Protein AF-A0A1J3CVV4-F1 (afdb_monomer_lite)

InterPro domains:
  IPR001828 Receptor, ligand binding region [PF01094] (3-78)
  IPR015683 Ionotropic glutamate receptor [PTHR34836] (1-79)
  IPR028082 Periplasmic binding protein-like I [SSF53822] (2-66)

Secondary structure (DSSP, 8-state):
-HHHHHHHHHHHHHHHH-STT--EES--TTS-TTSGGGSPEESSHHHHHHHHHH-EEEETTEEEEEETTEEPPP-PPP-

Structure (mmCIF, N/CA/C/O backbone):
data_AF-A0A1J3CVV4-F1
#
_entry.id   AF-A0A1J3CVV4-F1
#
loop_
_atom_site.group_PDB
_atom_site.id
_atom_site.type_symbol
_atom_site.label_atom_id
_atom_site.label_alt_id
_atom_site.label_comp_id
_atom_site.label_asym_id
_atom_site.label_entity_id
_atom_site.label_seq_id
_atom_site.pdbx_PDB_ins_code
_atom_site.Cartn_x
_atom_site.Cartn_y
_atom_site.Cartn_z
_atom_site.occupancy
_atom_site.B_iso_or_equiv
_atom_site.auth_seq_id
_atom_site.auth_comp_id
_atom_site.auth_asym_id
_atom_site.auth_atom_id
_atom_site.pdbx_PDB_model_num
ATOM 1 N N . LEU A 1 1 ? -13.149 3.770 7.042 1.00 84.88 1 LEU A N 1
ATOM 2 C CA . LEU A 1 1 ? -12.134 3.506 8.087 1.00 84.88 1 LEU A CA 1
ATOM 3 C C . LEU A 1 1 ? -10.972 2.711 7.498 1.00 84.88 1 LEU A C 1
ATOM 5 O O . LEU A 1 1 ? -9.914 3.292 7.341 1.00 84.88 1 LEU A O 1
ATOM 9 N N . LEU A 1 2 ? -11.191 1.484 7.004 1.00 90.19 2 LEU A N 1
ATOM 10 C CA . LEU A 1 2 ? -10.109 0.662 6.436 1.00 90.19 2 LEU A CA 1
ATOM 11 C C . LEU A 1 2 ? -9.347 1.303 5.258 1.00 90.19 2 LEU A C 1
ATOM 13 O O . LEU A 1 2 ? -8.128 1.235 5.215 1.00 90.19 2 LEU A O 1
ATOM 17 N N . ALA A 1 3 ? -10.042 1.951 4.316 1.00 95.12 3 ALA A N 1
ATOM 18 C CA . ALA A 1 3 ? -9.383 2.620 3.187 1.00 95.12 3 ALA A CA 1
ATOM 19 C C . ALA A 1 3 ? -8.484 3.793 3.625 1.00 95.12 3 ALA A C 1
ATOM 21 O O . ALA A 1 3 ? -7.444 4.021 3.019 1.00 95.12 3 ALA A O 1
ATOM 22 N N . TYR A 1 4 ? -8.871 4.510 4.686 1.00 95.94 4 TYR A N 1
ATOM 23 C CA . TYR A 1 4 ? -8.059 5.587 5.256 1.00 95.94 4 TYR A CA 1
ATOM 24 C C . TYR A 1 4 ? -6.771 5.009 5.845 1.00 95.94 4 TYR A C 1
ATOM 26 O O . TYR A 1 4 ? -5.685 5.421 5.451 1.00 95.94 4 TYR A O 1
ATOM 34 N N . ASP A 1 5 ? -6.897 3.982 6.690 1.00 94.81 5 ASP A N 1
ATOM 35 C CA . ASP A 1 5 ? -5.739 3.329 7.301 1.00 94.81 5 ASP A CA 1
ATOM 36 C C . ASP A 1 5 ? -4.834 2.677 6.241 1.00 94.81 5 ASP A C 1
ATOM 38 O O . ASP A 1 5 ? -3.616 2.750 6.343 1.00 94.81 5 ASP A O 1
ATOM 42 N N . ALA A 1 6 ? -5.397 2.118 5.166 1.00 95.56 6 ALA A N 1
ATOM 43 C CA . ALA A 1 6 ? -4.612 1.577 4.057 1.00 95.56 6 ALA A CA 1
ATOM 44 C C . ALA A 1 6 ? -3.782 2.655 3.334 1.00 95.56 6 ALA A C 1
ATOM 46 O O . ALA A 1 6 ? -2.621 2.414 3.008 1.00 95.56 6 ALA A O 1
ATOM 47 N N . ILE A 1 7 ? -4.343 3.850 3.108 1.00 97.69 7 ILE A N 1
ATOM 48 C CA . ILE A 1 7 ? -3.607 4.975 2.509 1.00 97.69 7 ILE A CA 1
ATOM 49 C C . ILE A 1 7 ? -2.527 5.480 3.472 1.00 97.69 7 ILE A C 1
ATOM 51 O O . ILE A 1 7 ? -1.404 5.730 3.039 1.00 97.69 7 ILE A O 1
ATOM 55 N N . THR A 1 8 ? -2.825 5.581 4.772 1.00 97.75 8 THR A N 1
ATOM 56 C CA . THR A 1 8 ? -1.828 5.926 5.797 1.00 97.75 8 THR A CA 1
ATOM 57 C C . THR A 1 8 ? -0.685 4.912 5.819 1.00 97.75 8 THR A C 1
ATOM 59 O O . THR A 1 8 ? 0.478 5.309 5.808 1.00 97.75 8 THR A O 1
ATOM 62 N N . ALA A 1 9 ? -0.996 3.614 5.769 1.00 97.00 9 ALA A N 1
ATOM 63 C CA . ALA A 1 9 ? 0.006 2.558 5.711 1.00 97.00 9 ALA A CA 1
ATOM 64 C C . ALA A 1 9 ? 0.896 2.684 4.470 1.00 97.00 9 ALA A C 1
ATOM 66 O O . ALA A 1 9 ? 2.115 2.561 4.553 1.00 97.00 9 ALA A O 1
ATOM 67 N N . MET A 1 10 ? 0.284 2.973 3.320 1.00 96.94 10 MET A N 1
ATOM 68 C CA . MET A 1 10 ? 1.002 3.172 2.066 1.00 96.94 10 MET A CA 1
ATOM 69 C C . MET A 1 10 ? 1.928 4.392 2.122 1.00 96.94 10 MET A C 1
ATOM 71 O O . MET A 1 10 ? 3.061 4.308 1.658 1.00 96.94 10 MET A O 1
ATOM 75 N N . ALA A 1 11 ? 1.478 5.501 2.713 1.00 98.06 11 ALA A N 1
ATOM 76 C CA . ALA A 1 11 ? 2.294 6.700 2.878 1.00 98.06 11 ALA A CA 1
ATOM 77 C C . ALA A 1 11 ? 3.525 6.439 3.762 1.00 98.06 11 ALA A C 1
ATOM 79 O O . ALA A 1 11 ? 4.635 6.762 3.349 1.00 98.06 11 ALA A O 1
ATOM 80 N N . LEU A 1 12 ? 3.341 5.782 4.915 1.00 98.00 12 LEU A N 1
ATOM 81 C CA . LEU A 1 12 ? 4.436 5.401 5.818 1.00 98.00 12 LEU A CA 1
ATOM 82 C C . LEU A 1 12 ? 5.452 4.483 5.125 1.00 98.00 12 LEU A C 1
ATOM 84 O O . LEU A 1 12 ? 6.657 4.701 5.210 1.00 98.00 12 LEU A O 1
ATOM 88 N N . ALA A 1 13 ? 4.968 3.485 4.382 1.00 97.31 13 ALA A N 1
ATOM 89 C CA . ALA A 1 13 ? 5.828 2.555 3.657 1.00 97.31 13 ALA A CA 1
ATOM 90 C C . ALA A 1 13 ? 6.668 3.239 2.568 1.00 97.31 13 ALA A C 1
ATOM 92 O O . ALA A 1 13 ? 7.823 2.864 2.363 1.00 97.31 13 ALA A O 1
ATOM 93 N N . ILE A 1 14 ? 6.090 4.214 1.856 1.00 96.94 14 ILE A N 1
ATOM 94 C CA . ILE A 1 14 ? 6.785 4.995 0.821 1.00 96.94 14 ILE A CA 1
ATOM 95 C C . ILE A 1 14 ? 7.804 5.944 1.455 1.00 96.94 14 ILE A C 1
ATOM 97 O O . ILE A 1 14 ? 8.904 6.089 0.925 1.00 96.94 14 ILE A O 1
ATOM 101 N N . GLU A 1 15 ? 7.454 6.577 2.576 1.00 97.00 15 GLU A N 1
ATOM 102 C CA . GLU A 1 15 ? 8.371 7.429 3.335 1.00 97.00 15 GLU A CA 1
ATOM 103 C C . GLU A 1 15 ? 9.612 6.641 3.776 1.00 97.00 15 GLU A C 1
ATOM 105 O O . GLU A 1 15 ? 10.735 7.091 3.551 1.00 97.00 15 GLU A O 1
ATOM 110 N N . GLU A 1 16 ? 9.421 5.430 4.305 1.00 96.69 16 GLU A N 1
ATOM 111 C CA . GLU A 1 16 ? 10.515 4.549 4.726 1.00 96.69 16 GLU A CA 1
ATOM 112 C C . GLU A 1 16 ? 11.320 3.988 3.543 1.00 96.69 16 GLU A C 1
ATOM 114 O O . GLU A 1 16 ? 12.550 3.954 3.584 1.00 96.69 16 GLU A O 1
ATOM 119 N N . ALA A 1 17 ? 10.651 3.567 2.465 1.00 95.12 17 ALA A N 1
ATOM 120 C CA . ALA A 1 17 ? 11.323 3.034 1.278 1.00 95.12 17 ALA A CA 1
ATOM 121 C C . ALA A 1 17 ? 12.096 4.111 0.499 1.00 95.12 17 ALA A C 1
ATOM 123 O O . ALA A 1 17 ? 12.975 3.785 -0.301 1.00 95.12 17 ALA A O 1
ATOM 124 N N . GLY A 1 18 ? 11.760 5.390 0.686 1.00 94.56 18 GLY A N 1
ATOM 125 C CA . GLY A 1 18 ? 12.260 6.479 -0.144 1.00 94.56 18 GLY A CA 1
ATOM 126 C C . GLY A 1 18 ? 11.792 6.366 -1.601 1.00 94.56 18 GLY A C 1
ATOM 127 O O . GLY A 1 18 ? 10.976 5.521 -1.961 1.00 94.56 18 GLY A O 1
ATOM 128 N N . THR A 1 19 ? 12.296 7.241 -2.473 1.00 92.81 19 THR A N 1
ATOM 129 C CA . THR A 1 19 ? 11.847 7.362 -3.883 1.00 92.81 19 THR A CA 1
ATOM 130 C C . THR A 1 19 ? 12.997 7.328 -4.893 1.00 92.81 19 THR A C 1
ATOM 132 O O . THR A 1 19 ? 12.859 7.704 -6.054 1.00 92.81 19 THR A O 1
ATOM 135 N N . ASN A 1 20 ? 14.151 6.837 -4.457 1.00 87.12 20 ASN A N 1
ATOM 136 C CA . ASN A 1 20 ? 15.403 6.786 -5.207 1.00 87.12 20 ASN A CA 1
ATOM 137 C C . ASN A 1 20 ? 15.444 5.722 -6.323 1.00 87.12 20 ASN A C 1
ATOM 139 O O . ASN A 1 20 ? 16.245 5.872 -7.241 1.00 87.12 20 ASN A O 1
ATOM 143 N N . ASN A 1 21 ? 14.602 4.678 -6.289 1.00 86.94 21 ASN A N 1
ATOM 144 C CA . ASN A 1 21 ? 14.614 3.603 -7.296 1.00 86.94 21 ASN A CA 1
ATOM 145 C C . ASN A 1 21 ? 13.248 3.337 -7.955 1.00 86.94 21 ASN A C 1
ATOM 147 O O . ASN A 1 21 ? 12.817 2.192 -8.079 1.00 86.94 21 ASN A O 1
ATOM 151 N N . LEU A 1 22 ? 12.561 4.391 -8.401 1.00 91.31 22 LEU A N 1
ATOM 152 C CA . LEU A 1 2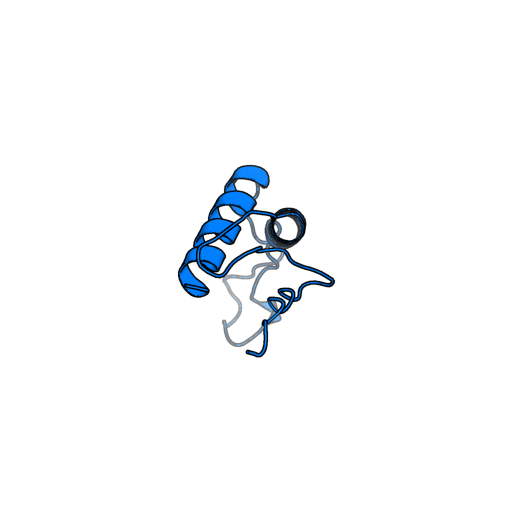2 ? 11.285 4.305 -9.127 1.00 91.31 22 LEU A CA 1
ATOM 153 C C . LEU A 1 22 ? 11.482 3.918 -10.608 1.00 91.31 22 LEU A C 1
ATOM 155 O O . LEU A 1 22 ? 11.020 4.608 -11.514 1.00 91.31 22 LEU A O 1
ATOM 159 N N . THR A 1 23 ? 12.203 2.824 -10.860 1.00 91.38 23 THR A N 1
ATOM 160 C CA . THR A 1 23 ? 12.532 2.347 -12.211 1.00 91.38 23 THR A CA 1
A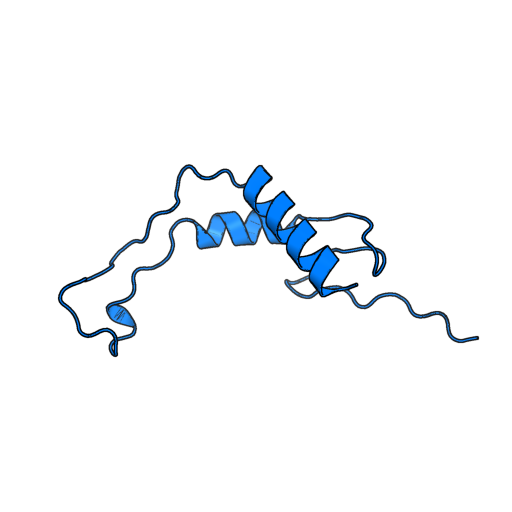TOM 161 C C . THR A 1 23 ? 11.943 0.967 -12.495 1.00 91.38 23 THR A C 1
ATOM 163 O O . THR A 1 23 ? 11.529 0.233 -11.591 1.00 91.38 23 THR A O 1
ATOM 166 N N . PHE A 1 24 ? 11.901 0.608 -13.778 1.00 90.81 24 PHE A N 1
ATOM 167 C CA . PHE A 1 24 ? 11.450 -0.694 -14.260 1.00 90.81 24 PHE A CA 1
ATOM 168 C C . PHE A 1 24 ? 12.571 -1.358 -15.065 1.00 90.81 24 PHE A C 1
ATOM 170 O O . PHE A 1 24 ? 13.261 -0.690 -15.834 1.00 90.81 24 PHE A O 1
ATOM 177 N N . SER A 1 25 ? 12.781 -2.662 -14.887 1.00 90.62 25 SER A N 1
ATOM 178 C CA . SER A 1 25 ? 13.712 -3.462 -15.693 1.00 90.62 25 SER A CA 1
ATOM 179 C C . SER A 1 25 ? 12.984 -4.152 -16.845 1.00 90.62 25 SER A C 1
ATOM 181 O O . SER A 1 25 ? 11.820 -4.508 -16.707 1.00 90.62 25 SER A O 1
ATOM 183 N N . ASN A 1 26 ? 13.672 -4.377 -17.970 1.00 85.56 26 ASN A N 1
ATOM 184 C CA . ASN A 1 26 ? 13.176 -5.163 -19.114 1.00 85.56 26 ASN A CA 1
ATOM 185 C C . ASN A 1 26 ? 11.887 -4.643 -19.782 1.00 85.56 26 ASN A C 1
ATOM 187 O O . ASN A 1 26 ? 11.196 -5.409 -20.443 1.00 85.56 26 ASN A O 1
ATOM 191 N N . ALA A 1 27 ? 11.560 -3.356 -19.636 1.00 84.44 27 ALA A N 1
ATOM 192 C CA . ALA A 1 27 ? 10.449 -2.759 -20.371 1.00 84.44 27 ALA A CA 1
ATOM 193 C C . ALA A 1 27 ? 10.821 -2.604 -21.855 1.00 84.44 27 ALA A C 1
ATOM 195 O O . ALA A 1 27 ? 11.843 -1.987 -22.169 1.00 84.44 27 ALA A O 1
ATOM 196 N N . ASP A 1 28 ? 9.983 -3.118 -22.757 1.00 84.31 28 ASP A N 1
ATOM 197 C CA . ASP A 1 28 ? 10.145 -2.928 -24.200 1.00 84.31 28 ASP A CA 1
ATOM 198 C C . ASP A 1 28 ? 9.004 -2.056 -24.747 1.00 84.31 28 ASP A C 1
ATOM 200 O O . ASP A 1 28 ? 7.912 -2.559 -25.021 1.00 84.31 28 ASP A O 1
ATOM 204 N N . PRO A 1 29 ? 9.238 -0.747 -24.952 1.00 78.75 29 PRO A N 1
ATOM 205 C CA . PRO A 1 29 ? 8.215 0.165 -25.454 1.00 78.75 29 PRO A CA 1
ATOM 206 C C . PRO A 1 29 ? 7.834 -0.096 -26.919 1.00 78.75 29 PRO A C 1
ATOM 208 O O . PRO A 1 29 ? 6.906 0.533 -27.422 1.00 78.75 29 PRO A O 1
ATOM 211 N N . ARG A 1 30 ? 8.555 -0.974 -27.632 1.00 81.88 30 ARG A N 1
ATOM 212 C CA . ARG A 1 30 ? 8.261 -1.340 -29.024 1.00 81.88 30 ARG A CA 1
ATOM 213 C C . ARG A 1 30 ? 7.367 -2.571 -29.136 1.00 81.88 30 ARG A C 1
ATOM 215 O O . ARG A 1 30 ? 6.849 -2.827 -30.222 1.00 81.88 30 ARG A O 1
ATOM 222 N N . ARG A 1 31 ? 7.201 -3.338 -28.056 1.00 79.88 31 ARG A N 1
ATOM 223 C CA . ARG A 1 31 ? 6.306 -4.498 -28.015 1.00 79.88 31 ARG A CA 1
ATOM 224 C C . ARG A 1 31 ? 4.870 -4.062 -27.740 1.00 79.88 31 ARG A C 1
ATOM 226 O O . ARG A 1 31 ? 4.616 -3.060 -27.075 1.00 79.88 31 ARG A O 1
ATOM 233 N N . ASN A 1 32 ? 3.920 -4.827 -28.272 1.00 76.50 32 ASN A N 1
ATOM 234 C CA . ASN A 1 32 ? 2.505 -4.577 -28.028 1.00 76.50 32 ASN A CA 1
ATOM 235 C C . ASN A 1 32 ? 2.183 -4.767 -26.543 1.00 76.50 32 ASN A C 1
ATOM 237 O O . ASN A 1 32 ? 2.575 -5.755 -25.934 1.00 76.50 32 ASN A O 1
ATOM 241 N N . VAL 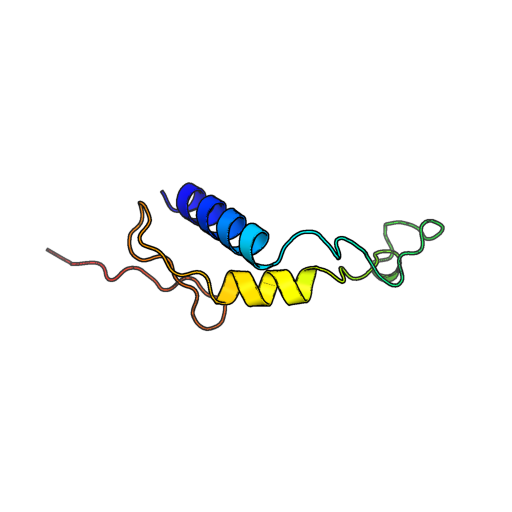A 1 33 ? 1.386 -3.853 -25.992 1.00 74.25 33 VAL A N 1
ATOM 242 C CA . VAL A 1 33 ? 0.981 -3.824 -24.574 1.00 74.25 33 VAL A CA 1
ATOM 243 C C . VAL A 1 33 ? 0.157 -5.060 -24.161 1.00 74.25 33 VAL A C 1
ATOM 245 O O . VAL A 1 33 ? -0.008 -5.335 -22.978 1.00 74.25 33 VAL A O 1
ATOM 248 N N . SER A 1 34 ? -0.357 -5.831 -25.126 1.00 81.69 34 SER A N 1
ATOM 249 C CA . SER A 1 34 ? -1.017 -7.118 -24.875 1.00 81.69 34 SER A CA 1
ATOM 250 C C . SER A 1 34 ? -0.052 -8.232 -24.456 1.00 81.69 34 SER A C 1
ATOM 252 O O . SER A 1 34 ? -0.502 -9.206 -23.857 1.00 81.69 34 SER A O 1
ATOM 254 N N . ASP A 1 35 ? 1.245 -8.107 -24.756 1.00 81.50 35 ASP A N 1
ATOM 255 C CA . ASP A 1 35 ? 2.258 -9.041 -24.268 1.00 81.50 35 ASP A CA 1
ATOM 256 C C . ASP A 1 35 ? 2.666 -8.647 -22.853 1.00 81.50 35 ASP A C 1
ATOM 258 O O . ASP A 1 35 ? 3.273 -7.600 -22.636 1.00 81.50 35 ASP A O 1
ATOM 262 N N . LEU A 1 36 ? 2.379 -9.515 -21.879 1.00 79.06 36 LEU A N 1
ATOM 263 C CA . LEU A 1 36 ? 2.748 -9.272 -20.483 1.00 79.06 36 LEU A CA 1
ATOM 264 C C . LEU A 1 36 ? 4.267 -9.070 -20.321 1.00 79.06 36 LEU A C 1
ATOM 266 O O . LEU A 1 36 ? 4.707 -8.301 -19.474 1.00 79.06 36 LEU A O 1
ATOM 270 N N . GLU A 1 37 ? 5.061 -9.717 -21.176 1.00 78.69 37 GLU A N 1
ATOM 271 C CA . GLU A 1 37 ? 6.519 -9.565 -21.228 1.00 78.69 37 GLU A CA 1
ATOM 272 C C . GLU A 1 37 ? 6.987 -8.188 -21.720 1.00 78.69 37 GLU A C 1
ATOM 274 O O . GLU A 1 37 ? 8.154 -7.850 -21.546 1.00 78.69 37 GLU A O 1
ATOM 279 N N . ALA A 1 38 ? 6.119 -7.392 -22.353 1.00 82.19 38 ALA A N 1
ATOM 280 C CA . ALA A 1 38 ? 6.434 -6.012 -22.715 1.00 82.19 38 ALA A CA 1
ATOM 281 C C . ALA A 1 38 ? 6.481 -5.099 -21.478 1.00 82.19 38 ALA A C 1
ATOM 283 O O . ALA A 1 38 ? 7.157 -4.065 -21.490 1.00 82.19 38 ALA A O 1
ATOM 284 N N . PHE A 1 39 ? 5.781 -5.479 -20.400 1.00 83.75 39 PHE A N 1
ATOM 285 C CA . PHE A 1 39 ? 5.823 -4.748 -19.143 1.00 83.75 39 PHE A CA 1
ATOM 286 C C . PHE A 1 39 ? 7.116 -5.053 -18.396 1.00 83.75 39 PHE A C 1
ATOM 288 O O . PHE A 1 39 ? 7.444 -6.200 -18.096 1.00 83.75 39 PHE A O 1
ATOM 295 N N . GLY A 1 40 ? 7.834 -3.991 -18.045 1.00 86.75 40 GLY A N 1
ATOM 296 C CA . GLY A 1 40 ? 8.994 -4.123 -17.185 1.00 86.75 40 GLY A CA 1
ATOM 297 C C . GLY A 1 40 ? 8.618 -4.517 -15.756 1.00 86.75 40 GLY A C 1
ATOM 298 O O . GLY A 1 40 ? 7.524 -4.224 -15.270 1.00 86.75 40 GLY A O 1
ATOM 299 N N . LEU A 1 41 ? 9.556 -5.137 -15.046 1.00 90.56 41 LEU A N 1
ATOM 300 C CA . LEU A 1 41 ? 9.407 -5.439 -13.625 1.00 90.56 41 LEU A CA 1
ATOM 301 C C . LEU A 1 41 ? 9.800 -4.213 -12.804 1.00 90.56 41 LEU A C 1
ATOM 303 O O . LEU A 1 41 ? 10.874 -3.644 -13.000 1.00 90.56 41 LEU A O 1
ATOM 307 N N . SER A 1 42 ? 8.942 -3.802 -11.871 1.00 91.62 42 SER A N 1
ATOM 308 C CA . SER A 1 42 ? 9.265 -2.696 -10.967 1.00 91.62 42 SER A CA 1
ATOM 309 C C . SER A 1 42 ? 10.453 -3.073 -10.087 1.00 91.62 42 SER A C 1
ATOM 311 O O . SER A 1 42 ? 10.381 -4.034 -9.320 1.00 91.62 42 SER A O 1
ATOM 313 N N . GLN A 1 43 ? 11.527 -2.289 -10.157 1.00 93.31 43 GLN A N 1
ATOM 314 C CA . GLN A 1 43 ? 12.669 -2.446 -9.254 1.00 93.31 43 GLN A CA 1
ATOM 315 C C . GLN A 1 43 ? 12.361 -1.905 -7.852 1.00 93.31 43 GLN A C 1
ATOM 317 O O . GLN A 1 43 ? 12.961 -2.337 -6.872 1.00 93.31 43 GLN A O 1
ATOM 322 N N . TYR A 1 44 ? 11.387 -0.998 -7.753 1.00 95.25 44 TYR A N 1
ATOM 323 C CA . TYR A 1 44 ? 10.893 -0.459 -6.490 1.00 95.25 44 TYR A CA 1
ATOM 324 C C . TYR A 1 44 ? 10.005 -1.449 -5.729 1.00 95.25 44 TYR A C 1
ATOM 326 O O . TYR A 1 44 ? 10.032 -1.495 -4.501 1.00 95.25 44 TYR A O 1
ATOM 334 N N . GLY A 1 45 ? 9.226 -2.256 -6.460 1.00 93.75 45 GLY A N 1
ATOM 335 C CA . GLY A 1 45 ? 8.210 -3.155 -5.909 1.00 93.75 45 GLY A CA 1
ATOM 336 C C . GLY A 1 45 ? 8.685 -4.026 -4.736 1.00 93.75 45 GLY A C 1
ATOM 337 O O . GLY A 1 45 ? 8.005 -4.039 -3.712 1.00 93.75 45 GLY A O 1
ATOM 338 N N . PRO A 1 46 ? 9.839 -4.720 -4.824 1.00 94.06 46 PRO A N 1
ATOM 339 C CA . PRO A 1 46 ? 10.362 -5.518 -3.714 1.00 94.06 46 PRO A CA 1
ATOM 340 C C . PRO A 1 46 ? 10.651 -4.705 -2.446 1.00 94.06 46 PRO A C 1
ATOM 342 O O . PRO A 1 46 ? 10.318 -5.155 -1.352 1.00 94.06 46 PRO A O 1
ATOM 345 N N . MET A 1 47 ? 11.224 -3.506 -2.590 1.00 95.00 47 MET A N 1
ATOM 346 C CA . MET A 1 47 ? 11.537 -2.627 -1.461 1.00 95.00 47 MET A CA 1
ATOM 347 C C . MET A 1 47 ? 10.259 -2.066 -0.830 1.00 95.00 47 MET A C 1
ATOM 349 O O . MET A 1 47 ? 10.097 -2.146 0.384 1.00 95.00 47 MET A O 1
ATOM 353 N N . LEU A 1 48 ? 9.305 -1.609 -1.649 1.00 95.12 48 LEU A N 1
ATOM 354 C CA . LEU A 1 48 ? 7.995 -1.156 -1.172 1.00 95.12 48 LEU A CA 1
ATOM 355 C C . LEU A 1 48 ? 7.224 -2.275 -0.459 1.00 95.12 48 LEU A C 1
ATOM 357 O O . LEU A 1 48 ? 6.588 -2.039 0.563 1.00 95.12 48 LEU A O 1
ATOM 361 N N . LEU A 1 49 ? 7.271 -3.506 -0.978 1.00 94.69 49 LEU A N 1
ATOM 362 C CA . LEU A 1 49 ? 6.632 -4.654 -0.333 1.00 94.69 49 LEU A CA 1
ATOM 363 C C . LEU A 1 49 ? 7.260 -4.943 1.036 1.00 94.69 49 LEU A C 1
ATOM 365 O O . LEU A 1 49 ? 6.542 -5.291 1.976 1.00 94.69 49 LEU A O 1
ATOM 369 N N . GLN A 1 50 ? 8.584 -4.820 1.143 1.00 95.06 50 GLN A N 1
ATOM 370 C CA . GLN A 1 50 ? 9.310 -5.025 2.390 1.00 95.06 50 GLN A CA 1
ATOM 371 C C . GLN A 1 50 ? 8.916 -3.984 3.443 1.00 95.06 50 GLN A C 1
ATOM 373 O O . GLN A 1 50 ? 8.539 -4.381 4.545 1.00 95.06 50 GLN A O 1
ATOM 378 N N . THR A 1 51 ? 8.944 -2.691 3.106 1.00 96.38 51 THR A N 1
ATOM 379 C CA . THR A 1 51 ? 8.587 -1.623 4.055 1.00 96.38 51 THR A CA 1
ATOM 380 C C . THR A 1 51 ? 7.110 -1.675 4.423 1.00 96.38 51 THR A C 1
ATOM 382 O O . THR A 1 51 ? 6.769 -1.662 5.601 1.00 96.38 51 THR A O 1
ATOM 385 N N . LEU A 1 52 ? 6.219 -1.885 3.448 1.00 96.00 52 LEU A N 1
ATOM 386 C CA . LEU A 1 52 ? 4.783 -2.010 3.708 1.00 96.00 52 LEU A CA 1
ATOM 387 C C . LEU A 1 52 ? 4.454 -3.183 4.639 1.00 96.00 52 LEU A C 1
ATOM 389 O O . LEU A 1 52 ? 3.564 -3.069 5.477 1.00 96.00 52 LEU A O 1
ATOM 393 N N . SER A 1 53 ? 5.183 -4.297 4.531 1.00 95.06 53 SER A N 1
ATOM 394 C CA . SER A 1 53 ? 5.005 -5.449 5.427 1.00 95.06 53 SER A CA 1
ATOM 395 C C . SER A 1 53 ? 5.423 -5.155 6.873 1.00 95.06 53 SER A C 1
ATOM 397 O O . SER A 1 53 ? 4.958 -5.846 7.777 1.00 95.06 53 SER A O 1
ATOM 399 N N . GLY A 1 54 ? 6.294 -4.164 7.087 1.00 94.88 54 GLY A N 1
ATOM 400 C CA . GLY A 1 54 ? 6.751 -3.716 8.404 1.00 94.88 54 GLY A CA 1
ATOM 401 C C . GLY A 1 54 ? 5.880 -2.633 9.041 1.00 94.88 54 GLY A C 1
ATOM 402 O O . GLY A 1 54 ? 6.050 -2.346 10.225 1.00 94.88 54 GLY A O 1
ATOM 403 N N . VAL A 1 55 ? 4.931 -2.051 8.298 1.00 96.12 55 VAL A N 1
ATOM 404 C CA . VAL A 1 55 ? 4.068 -0.984 8.814 1.00 96.12 55 VAL A CA 1
ATOM 405 C C . VAL A 1 55 ? 3.198 -1.491 9.961 1.00 96.12 55 VAL A C 1
ATOM 407 O O . VAL A 1 55 ? 2.431 -2.450 9.824 1.00 96.12 55 VAL A O 1
ATOM 410 N N . HIS A 1 56 ? 3.273 -0.775 11.081 1.00 94.88 56 HIS A N 1
ATOM 411 C CA . HIS A 1 56 ? 2.436 -0.989 12.252 1.00 94.88 56 HIS A CA 1
ATOM 412 C C . HIS A 1 56 ? 2.054 0.350 12.880 1.00 94.88 56 HIS A C 1
ATOM 414 O O . HIS A 1 56 ? 2.919 1.145 13.242 1.00 94.88 56 HIS A O 1
ATOM 420 N N . PHE A 1 57 ? 0.754 0.607 13.010 1.00 95.19 57 PHE A N 1
ATOM 421 C CA . PHE A 1 57 ? 0.236 1.780 13.711 1.00 95.19 57 PHE A CA 1
ATOM 422 C C . PHE A 1 57 ? -1.204 1.549 14.183 1.00 95.19 57 PHE A C 1
ATOM 424 O O . PHE A 1 57 ? -1.899 0.646 13.717 1.00 95.19 57 PHE A O 1
ATOM 431 N N . ARG A 1 58 ? -1.682 2.406 15.091 1.00 94.38 58 ARG A N 1
ATOM 432 C CA . ARG A 1 58 ? -3.092 2.441 15.493 1.00 94.38 58 ARG A CA 1
ATOM 433 C C . ARG A 1 58 ? -3.863 3.414 14.601 1.00 94.38 58 ARG A C 1
ATOM 435 O O . ARG A 1 58 ? -3.687 4.624 14.716 1.00 94.38 58 ARG A O 1
ATOM 442 N N . GLY A 1 59 ? -4.693 2.867 13.720 1.00 92.62 59 GLY A N 1
ATOM 443 C CA . GLY A 1 59 ? -5.569 3.594 12.807 1.00 92.62 59 GLY A CA 1
ATOM 444 C C . GLY A 1 59 ? -7.005 3.728 13.316 1.00 92.62 59 GLY A C 1
ATOM 445 O O . GLY A 1 59 ? -7.332 3.374 14.452 1.00 92.62 59 GLY A O 1
ATOM 446 N N . LEU A 1 60 ? -7.887 4.228 12.452 1.00 93.25 60 LEU A N 1
ATOM 447 C CA . LEU A 1 60 ? -9.306 4.430 12.755 1.00 93.25 60 LEU A CA 1
ATOM 448 C C . LEU A 1 60 ? -10.089 3.112 12.851 1.00 93.25 60 LEU A C 1
ATOM 450 O O . LEU A 1 60 ? -11.111 3.054 13.531 1.00 93.25 60 LEU A O 1
ATOM 454 N N . ALA A 1 61 ? -9.638 2.066 12.159 1.00 89.00 61 ALA A N 1
ATOM 455 C CA . ALA A 1 61 ? -10.189 0.715 12.224 1.00 89.00 61 ALA A CA 1
ATOM 456 C C . ALA A 1 61 ? -9.507 -0.163 13.292 1.00 89.00 61 ALA A C 1
ATOM 458 O O . ALA A 1 61 ? -9.784 -1.359 13.361 1.00 89.00 61 ALA A O 1
ATOM 459 N N . GLY A 1 62 ? -8.633 0.411 14.127 1.00 90.00 62 GLY A N 1
ATOM 460 C CA . GLY A 1 62 ? -7.922 -0.298 15.188 1.00 90.00 62 GLY A CA 1
ATOM 461 C C . GLY A 1 62 ? -6.440 -0.500 14.885 1.00 90.00 62 GLY A C 1
ATOM 462 O O . GLY A 1 62 ? -5.786 0.364 14.308 1.00 90.00 62 GLY A O 1
ATOM 463 N N . ASP A 1 63 ? -5.881 -1.618 15.346 1.00 91.75 63 ASP A N 1
ATOM 464 C CA . ASP A 1 63 ? -4.464 -1.934 15.149 1.00 91.75 63 ASP A CA 1
ATOM 465 C C . ASP A 1 63 ? -4.213 -2.398 13.709 1.00 91.75 63 ASP A C 1
ATOM 467 O O . ASP A 1 63 ? -4.696 -3.454 13.295 1.00 91.75 63 ASP A O 1
ATOM 471 N N . PHE A 1 64 ? -3.482 -1.600 12.932 1.00 92.44 64 PHE A N 1
ATOM 472 C CA . PHE A 1 64 ? -3.192 -1.887 11.534 1.00 92.44 64 PHE A CA 1
ATOM 473 C C . PHE A 1 64 ? -1.805 -2.512 11.423 1.00 92.44 64 PHE A C 1
ATOM 475 O O . PHE A 1 64 ? -0.792 -1.850 11.648 1.00 92.44 64 PHE A O 1
ATOM 482 N N . ARG A 1 65 ? -1.761 -3.799 11.073 1.00 93.25 65 ARG A N 1
ATOM 483 C CA . ARG A 1 65 ? -0.521 -4.548 10.854 1.00 93.25 65 ARG A CA 1
ATOM 484 C C . ARG A 1 65 ? -0.735 -5.685 9.867 1.00 93.25 65 ARG A C 1
ATOM 486 O O . ARG A 1 65 ? -1.778 -6.347 9.882 1.00 93.25 65 ARG A O 1
ATOM 493 N N . PHE A 1 66 ? 0.278 -5.954 9.054 1.00 91.31 66 PHE A N 1
ATOM 494 C CA . PHE A 1 66 ? 0.292 -7.126 8.187 1.00 91.31 66 PHE A CA 1
ATOM 495 C C . PHE A 1 66 ? 0.941 -8.319 8.891 1.00 91.31 66 PHE A C 1
ATOM 497 O O . PHE A 1 66 ? 1.963 -8.201 9.559 1.00 91.31 66 PHE A O 1
ATOM 504 N N . PHE A 1 67 ? 0.364 -9.502 8.705 1.00 87.31 67 PHE A N 1
ATOM 505 C CA . PHE A 1 67 ? 0.968 -10.778 9.068 1.00 87.31 67 PHE A CA 1
ATOM 506 C C . PHE A 1 67 ? 0.816 -11.729 7.892 1.00 87.31 67 PHE A C 1
ATOM 508 O O . PHE A 1 67 ? -0.283 -11.900 7.373 1.00 87.31 67 PHE A O 1
ATOM 515 N N . ASN A 1 68 ? 1.923 -12.299 7.412 1.00 87.56 68 ASN A N 1
ATOM 516 C CA . ASN A 1 68 ? 1.937 -13.101 6.183 1.00 87.56 68 ASN A CA 1
ATOM 517 C C . ASN A 1 68 ? 1.249 -12.396 4.994 1.00 87.56 68 ASN A C 1
ATOM 519 O O . ASN A 1 68 ? 0.536 -13.027 4.217 1.00 87.56 68 ASN A O 1
ATOM 523 N N . ARG A 1 69 ? 1.468 -11.077 4.852 1.00 85.56 69 ARG A N 1
ATOM 524 C CA . ARG A 1 69 ? 0.880 -10.208 3.806 1.00 85.56 69 ARG A CA 1
ATOM 525 C C . ARG A 1 69 ? -0.643 -10.066 3.860 1.00 85.56 69 ARG A C 1
ATOM 527 O O . ARG A 1 69 ? -1.250 -9.576 2.912 1.00 85.56 69 ARG A O 1
ATOM 534 N N . GLN A 1 70 ? -1.263 -10.472 4.958 1.00 88.19 70 GLN A N 1
ATOM 535 C CA . GLN A 1 70 ? -2.685 -10.294 5.201 1.00 88.19 70 GLN A CA 1
ATOM 536 C C . GLN A 1 70 ? -2.867 -9.318 6.352 1.00 88.19 70 GLN A C 1
ATOM 538 O O . GLN A 1 70 ? -2.105 -9.336 7.321 1.00 88.19 70 GLN A O 1
ATOM 543 N N . LEU A 1 71 ? -3.865 -8.447 6.239 1.00 85.62 71 LEU A N 1
ATOM 544 C CA . LEU A 1 71 ? -4.269 -7.627 7.369 1.00 85.62 71 LEU A CA 1
ATOM 545 C C . LEU A 1 71 ? -4.814 -8.560 8.448 1.00 85.62 71 LEU A C 1
AT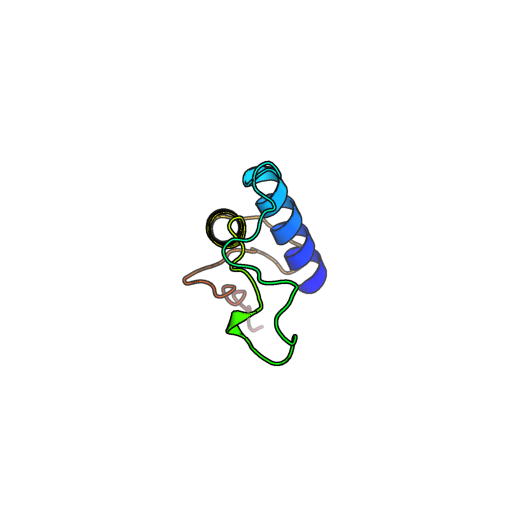OM 547 O O . LEU A 1 71 ? -5.672 -9.398 8.158 1.00 85.62 71 LEU A O 1
ATOM 551 N N . GLN A 1 72 ? -4.319 -8.437 9.677 1.00 79.69 72 GLN A N 1
ATOM 552 C CA . GLN A 1 72 ? -4.906 -9.220 10.755 1.00 79.69 72 GLN A CA 1
ATOM 553 C C . GLN A 1 72 ? -6.350 -8.764 11.007 1.00 79.69 72 GLN A C 1
ATOM 555 O O . GLN A 1 72 ? -6.599 -7.558 11.077 1.00 79.69 72 GLN A O 1
ATOM 560 N N . PRO A 1 73 ? -7.308 -9.697 11.145 1.00 68.62 73 PRO A N 1
ATOM 561 C CA . PRO A 1 73 ? -8.664 -9.337 11.528 1.00 68.62 73 PRO A CA 1
ATOM 562 C C . PRO A 1 73 ? -8.63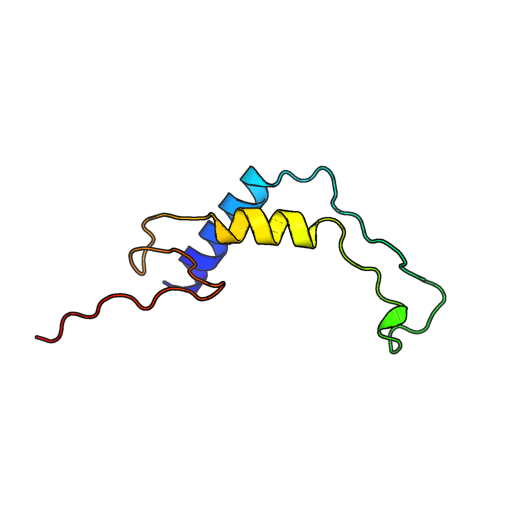6 -8.654 12.898 1.00 68.62 73 PRO A C 1
ATOM 564 O O . PRO A 1 73 ? -7.920 -9.099 13.799 1.00 68.62 73 PRO A O 1
ATOM 567 N N . SER A 1 74 ? -9.412 -7.580 13.068 1.00 68.12 74 SER A N 1
ATOM 568 C CA . SER A 1 74 ? -9.568 -6.985 14.395 1.00 68.12 74 SER A CA 1
ATOM 569 C C . SER A 1 74 ? -10.230 -8.001 15.320 1.00 68.12 74 SER A C 1
ATOM 571 O O . SER A 1 74 ? -11.161 -8.699 14.914 1.00 68.12 74 SER A O 1
ATOM 573 N N . VAL A 1 75 ? -9.778 -8.074 16.569 1.00 68.06 75 VAL A N 1
ATOM 574 C CA . VAL A 1 75 ? -10.473 -8.855 17.595 1.00 68.06 75 VAL A CA 1
ATOM 575 C C . VAL A 1 75 ? -11.826 -8.183 17.830 1.00 68.06 75 VAL A C 1
ATOM 577 O O . VAL A 1 75 ? -11.876 -7.056 18.314 1.00 68.06 75 VAL A O 1
ATOM 580 N N . PHE A 1 76 ? -12.911 -8.839 17.426 1.00 68.44 76 PHE A N 1
ATOM 581 C CA . PHE A 1 76 ? -14.266 -8.367 17.694 1.00 68.44 76 PHE A C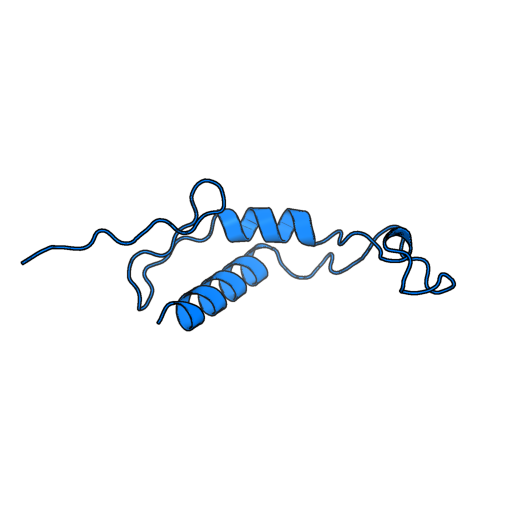A 1
ATOM 582 C C . PHE A 1 76 ? -14.680 -8.821 19.096 1.00 68.44 76 PHE A C 1
ATOM 584 O O . PHE A 1 76 ? -14.597 -10.009 19.409 1.00 68.44 76 PHE A O 1
ATOM 591 N N . GLU A 1 77 ? -15.130 -7.888 19.931 1.00 62.00 77 GLU A N 1
ATOM 592 C CA . GLU A 1 77 ? -15.853 -8.214 21.161 1.00 62.00 77 GLU A CA 1
ATOM 593 C C . GLU A 1 77 ? -17.312 -8.518 20.796 1.00 62.00 77 GLU A C 1
ATOM 595 O O . GLU A 1 77 ? -17.949 -7.745 20.079 1.00 62.00 77 GLU A O 1
ATOM 600 N N . ILE A 1 78 ? -17.826 -9.662 21.247 1.00 73.44 78 ILE A N 1
ATOM 601 C CA . ILE A 1 78 ? -19.245 -10.012 21.120 1.00 73.44 78 ILE A CA 1
ATOM 602 C C . ILE A 1 78 ? -19.887 -9.719 22.480 1.00 73.44 78 ILE A C 1
ATOM 604 O O . ILE A 1 78 ? -19.500 -10.348 23.466 1.00 73.44 78 ILE A O 1
ATOM 608 N N . VAL A 1 79 ? -20.831 -8.771 22.519 1.00 65.50 79 VAL A N 1
ATOM 609 C CA . VAL A 1 79 ? -21.601 -8.359 23.712 1.00 65.50 79 VAL A CA 1
ATOM 610 C C . VAL A 1 79 ? -23.049 -8.820 23.653 1.00 65.50 79 VAL A C 1
ATOM 612 O O . VAL A 1 79 ? -23.606 -8.873 22.532 1.00 65.50 79 VAL A O 1
#

Radius of gyration: 16.93 Å; chains: 1; bounding box: 37×20×53 Å

pLDDT: mean 88.52, std 8.74, range [62.0, 98.06]

Foldseek 3Di:
DVVVVVVVLLVQLCVVLDDPQQDFPQADPPDDPVPPSNGGHGPSVVSSLVSSQVDWDQDPLGTFHDDPNDTDDPPDDDD

Sequence (79 aa):
LLAYDAITAMALAIEEAGTNNLTFSNADPRRNVSDLEAFGLSQYGPMLLQTLSGVHFRGLAGDFRFFNRQLQPSVFEIV

Organism: Noccaea caerulescens (NCBI:txid107243)